Protein AF-A0A538EIZ0-F1 (afdb_monomer_lite)

Secondary structure (DSSP, 8-state):
-TT--EEEEEE--SSS-TT-EEEEEEEETTT---EEEEEEE--TTSEEEEEE--SS-EEEEEEE--SSS-EEPPPEEEP-BPEE--EES-SSPPTTPEEEEEEEEES--TT-EEEEEEEETTEEEEEEEEE--TTSEEEEEEE--S-EEEEEEE---SSSB-EEPPPEEE---

Foldseek 3Di:
DAQDKDKDKDFDDDPQLWQWKKWKWKQAPVRPDTDTDDIDTAHRRRMDMDIDGDRWWMKMKMWTCDPPHIDIDDIDIDAAAKEWEWDWPDQEAAAQDKIKIKIFIPPAPAQFKKFKWWDDPNDTDTQDIWTQHRRRMTIDIGTHHAWGWMKIWTCADSTHHIYIYDIGTHHYD

Sequence (173 aa):
MFGRAVLLFGQVFSGAPGGVNVTLQENPFPFTGFKVVATTRTDALGRYSFSRAPGVNTRYMVVAATRPHPTQSASHTVFVQIKLTLGVSSTRPGRGQRVAFSGTATPSQRGRLVVIERLVGRTWRIIGHARLTASSRYRTLVGIFNTGLYRAHIGHDASHAPGTSVARRLVVH

Radius of gyration: 22.63 Å; chains: 1; bounding box: 44×27×65 Å

pLDDT: mean 92.86, std 6.94, range [53.78, 98.56]

Structure (mmCIF, N/CA/C/O backbone):
data_AF-A0A538EIZ0-F1
#
_entry.id   AF-A0A538EIZ0-F1
#
loop_
_atom_site.group_PDB
_atom_site.id
_atom_site.type_symbol
_atom_site.label_atom_id
_atom_site.label_alt_id
_atom_site.label_comp_id
_atom_site.label_asym_id
_atom_site.label_entity_id
_atom_site.label_seq_id
_atom_site.pdbx_PDB_ins_code
_atom_site.Cartn_x
_atom_site.Cartn_y
_atom_site.Cartn_z
_atom_site.occupancy
_atom_site.B_iso_or_equiv
_atom_site.auth_seq_id
_atom_site.auth_comp_id
_atom_site.auth_asym_id
_atom_site.auth_atom_id
_atom_site.pdbx_PDB_model_num
ATOM 1 N N . MET A 1 1 ? 0.362 -5.395 -3.474 1.00 53.78 1 MET A N 1
ATOM 2 C CA . MET A 1 1 ? 0.767 -5.606 -2.062 1.00 53.78 1 MET A CA 1
ATOM 3 C C . MET A 1 1 ? 2.283 -5.524 -1.991 1.00 53.78 1 MET A C 1
ATOM 5 O O . MET A 1 1 ? 2.920 -6.085 -2.875 1.00 53.78 1 MET A O 1
ATOM 9 N N . PHE A 1 2 ? 2.834 -4.819 -1.002 1.00 58.25 2 PHE A N 1
ATOM 10 C CA . PHE A 1 2 ? 4.281 -4.704 -0.784 1.00 58.25 2 PHE A CA 1
ATOM 11 C C . PHE A 1 2 ? 5.027 -6.040 -0.920 1.00 58.25 2 PHE A C 1
ATOM 13 O O . PHE A 1 2 ? 4.578 -7.050 -0.376 1.00 58.25 2 PHE A O 1
ATOM 20 N N . GLY A 1 3 ? 6.141 -6.028 -1.658 1.00 58.97 3 GLY A N 1
ATOM 21 C CA . GLY A 1 3 ? 7.035 -7.177 -1.824 1.00 58.97 3 GLY A CA 1
ATOM 22 C C . GLY A 1 3 ? 6.528 -8.297 -2.739 1.00 58.97 3 GLY A C 1
ATOM 23 O O . GLY A 1 3 ? 7.189 -9.326 -2.838 1.00 58.97 3 GLY A O 1
ATOM 24 N N . ARG A 1 4 ? 5.380 -8.144 -3.419 1.00 73.56 4 ARG A N 1
ATOM 25 C CA . ARG A 1 4 ? 4.959 -9.115 -4.444 1.00 73.56 4 ARG A CA 1
ATOM 26 C C . ARG A 1 4 ? 5.686 -8.842 -5.754 1.00 73.56 4 ARG A C 1
ATOM 28 O O . ARG A 1 4 ? 5.719 -7.702 -6.212 1.00 73.56 4 ARG A O 1
ATOM 35 N N . ALA A 1 5 ? 6.207 -9.906 -6.356 1.00 82.62 5 ALA A N 1
ATOM 36 C CA . ALA A 1 5 ? 6.727 -9.845 -7.709 1.00 82.62 5 ALA A CA 1
ATOM 37 C C . ALA A 1 5 ? 5.600 -9.491 -8.692 1.00 82.62 5 ALA A C 1
AT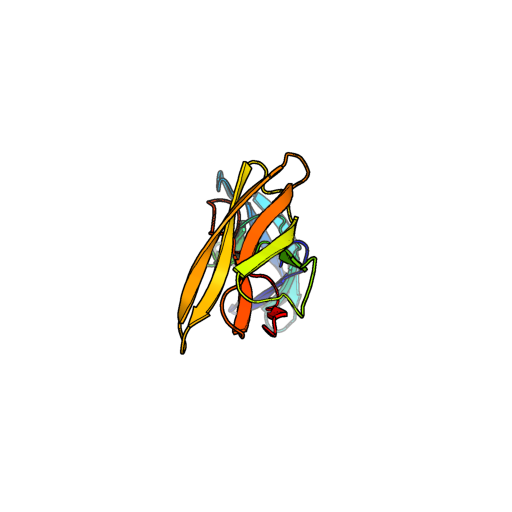OM 39 O O . ALA A 1 5 ? 4.487 -10.019 -8.601 1.00 82.62 5 ALA A O 1
ATOM 40 N N . VAL A 1 6 ? 5.902 -8.589 -9.616 1.00 87.56 6 VAL A N 1
ATOM 41 C CA . VAL A 1 6 ? 5.090 -8.246 -10.775 1.00 87.56 6 VAL A CA 1
ATOM 42 C C . VAL A 1 6 ? 5.798 -8.740 -12.026 1.00 87.56 6 VAL A C 1
ATOM 44 O O . VAL A 1 6 ? 7.024 -8.647 -12.139 1.00 87.56 6 VAL A O 1
ATOM 47 N N . LEU A 1 7 ? 5.010 -9.271 -12.957 1.00 90.88 7 LEU A N 1
ATOM 48 C CA . LEU A 1 7 ? 5.486 -9.671 -14.270 1.00 90.88 7 LEU A CA 1
ATOM 49 C C . LEU A 1 7 ? 5.282 -8.505 -15.238 1.00 90.88 7 LEU A C 1
ATOM 51 O O . LEU A 1 7 ? 4.160 -8.041 -15.433 1.00 90.88 7 LEU A O 1
ATOM 55 N N . LEU A 1 8 ? 6.373 -8.042 -15.834 1.00 90.94 8 LEU A N 1
ATOM 56 C CA . LEU A 1 8 ? 6.399 -7.003 -16.855 1.00 90.94 8 LEU A CA 1
ATOM 57 C C . LEU A 1 8 ? 6.741 -7.677 -18.174 1.00 90.94 8 LEU A C 1
ATOM 59 O O . LEU A 1 8 ? 7.865 -8.135 -18.357 1.00 90.94 8 LEU A O 1
ATOM 63 N N . PHE A 1 9 ? 5.774 -7.778 -19.073 1.00 90.56 9 PHE A N 1
ATOM 64 C CA . PHE A 1 9 ? 5.932 -8.494 -20.333 1.00 90.56 9 PHE A CA 1
ATOM 65 C C . PHE A 1 9 ? 5.430 -7.657 -21.501 1.00 90.56 9 PHE A C 1
ATOM 67 O O . PHE A 1 9 ? 4.690 -6.689 -21.324 1.00 90.56 9 PHE A O 1
ATOM 74 N N . GLY A 1 10 ? 5.855 -8.035 -22.697 1.00 90.31 10 GLY A N 1
ATOM 75 C CA . GLY A 1 10 ? 5.437 -7.393 -23.928 1.00 90.31 10 GLY A CA 1
ATOM 76 C C . GLY A 1 10 ? 5.969 -8.129 -25.144 1.00 90.31 10 GLY A C 1
ATOM 77 O O . GLY A 1 10 ? 6.553 -9.211 -25.037 1.00 90.31 10 GLY A O 1
ATOM 78 N N . GLN A 1 11 ? 5.747 -7.526 -26.304 1.00 90.50 11 GLN A N 1
ATOM 79 C CA . GLN A 1 11 ? 6.175 -8.061 -27.584 1.00 90.50 11 GLN A CA 1
ATOM 80 C C . GLN A 1 11 ? 6.767 -6.940 -28.434 1.00 90.50 11 GLN A C 1
ATOM 82 O O . GLN A 1 11 ? 6.213 -5.845 -28.511 1.00 90.50 11 GLN A O 1
ATOM 87 N N . VAL A 1 12 ? 7.907 -7.218 -29.057 1.00 88.00 12 VAL A N 1
ATOM 88 C CA . VAL A 1 12 ? 8.519 -6.359 -30.066 1.00 88.00 12 VAL A CA 1
ATOM 89 C C . VAL A 1 12 ? 7.926 -6.730 -31.419 1.00 88.00 12 VAL A C 1
ATOM 91 O O . VAL A 1 12 ? 8.057 -7.868 -31.866 1.00 88.00 12 VAL A O 1
ATOM 94 N N . PHE A 1 13 ? 7.298 -5.760 -32.076 1.00 85.00 13 PHE A N 1
ATOM 95 C CA . PHE A 1 13 ? 6.846 -5.898 -33.455 1.00 85.00 13 PHE A CA 1
ATOM 96 C C . PHE A 1 13 ? 7.918 -5.320 -34.382 1.00 85.00 13 PHE A C 1
ATOM 98 O O . PHE A 1 13 ? 8.190 -4.121 -34.360 1.00 85.00 13 PHE A O 1
ATOM 105 N N . SER A 1 14 ? 8.568 -6.177 -35.166 1.00 78.94 14 SER A N 1
ATOM 106 C CA . SER A 1 14 ? 9.548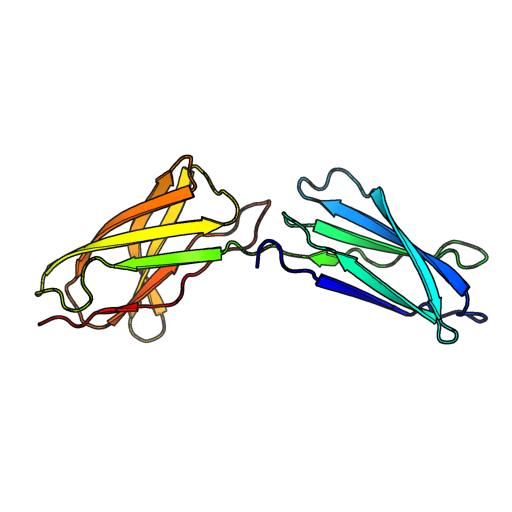 -5.788 -36.185 1.00 78.94 14 SER A CA 1
ATOM 107 C C . SER A 1 14 ? 9.638 -6.870 -37.268 1.00 78.94 14 SER A C 1
ATOM 109 O O . SER A 1 14 ? 9.128 -7.974 -37.081 1.00 78.94 14 SER A O 1
ATOM 111 N N . GLY A 1 15 ? 10.299 -6.576 -38.394 1.00 75.31 15 GLY A N 1
ATOM 112 C CA . GLY A 1 15 ? 10.514 -7.560 -39.468 1.00 75.31 15 GLY A CA 1
ATOM 113 C C . GLY A 1 15 ? 11.410 -8.746 -39.074 1.00 75.31 15 GLY A C 1
ATOM 114 O O . GLY A 1 15 ? 11.371 -9.782 -39.725 1.00 75.31 15 GLY A O 1
ATOM 115 N N . ALA A 1 16 ? 12.185 -8.615 -37.992 1.00 79.12 16 ALA A N 1
ATOM 116 C CA . ALA A 1 16 ? 12.977 -9.687 -37.391 1.00 79.12 16 ALA A CA 1
ATOM 117 C C . ALA A 1 16 ? 12.866 -9.576 -35.858 1.00 79.12 16 ALA A C 1
ATOM 119 O O . ALA A 1 16 ? 13.725 -8.966 -35.213 1.00 79.12 16 ALA A O 1
ATOM 120 N N . PRO A 1 17 ? 11.767 -10.077 -35.266 1.00 82.25 17 PRO A N 1
ATOM 121 C CA . PRO A 1 17 ? 11.438 -9.790 -33.876 1.00 82.25 17 PRO A CA 1
ATOM 122 C C . PRO A 1 17 ? 12.215 -10.662 -32.885 1.00 82.25 17 PRO A C 1
ATOM 124 O O . PRO A 1 17 ? 12.260 -10.317 -31.707 1.00 82.25 17 PRO A O 1
ATOM 127 N N . GLY A 1 18 ? 12.855 -11.748 -33.330 1.00 86.75 18 GLY A N 1
ATOM 128 C CA . GLY A 1 18 ? 13.614 -12.659 -32.470 1.00 86.75 18 GLY A CA 1
ATOM 129 C C . GLY A 1 18 ? 15.044 -12.225 -32.159 1.00 86.75 18 GLY A C 1
ATOM 130 O O . GLY A 1 18 ? 15.735 -11.655 -32.999 1.00 86.75 18 GLY A O 1
ATOM 131 N N . GLY A 1 19 ? 15.496 -12.507 -30.932 1.00 89.12 19 GLY A N 1
ATOM 132 C CA . GLY A 1 19 ? 16.860 -12.216 -30.479 1.00 89.12 19 GLY A CA 1
ATOM 133 C C . GLY A 1 19 ? 17.164 -10.730 -30.257 1.00 89.12 19 GLY A C 1
ATOM 134 O O . GLY A 1 19 ? 18.319 -10.372 -30.018 1.00 89.12 19 GLY A O 1
ATOM 135 N N . VAL A 1 20 ? 16.153 -9.860 -30.306 1.00 90.81 20 VAL A N 1
ATOM 136 C CA . VAL A 1 20 ? 16.288 -8.419 -30.070 1.00 90.81 20 VAL A CA 1
ATOM 137 C C . VAL A 1 20 ? 16.629 -8.191 -28.602 1.00 90.81 20 VAL A C 1
ATOM 139 O O . VAL A 1 20 ? 15.943 -8.694 -27.713 1.00 90.81 20 VAL A O 1
ATOM 142 N N . ASN A 1 21 ? 17.684 -7.417 -28.332 1.00 93.38 21 ASN A N 1
ATOM 143 C CA . ASN A 1 21 ? 18.022 -7.031 -26.963 1.00 93.38 21 ASN A CA 1
ATOM 144 C C . ASN A 1 21 ? 16.975 -6.046 -26.435 1.00 93.38 21 ASN A C 1
ATOM 146 O O . ASN A 1 21 ? 16.718 -5.008 -27.045 1.00 93.38 21 ASN A O 1
ATOM 150 N N . VAL A 1 22 ? 16.405 -6.361 -25.281 1.00 94.88 22 VAL A N 1
ATOM 151 C CA . VAL A 1 22 ? 15.379 -5.573 -24.607 1.00 94.88 22 VAL A CA 1
ATOM 152 C C . VAL A 1 22 ? 15.882 -5.226 -23.216 1.00 94.88 22 VAL A C 1
ATOM 154 O O . VAL A 1 22 ? 16.260 -6.106 -22.446 1.00 94.88 22 VAL A O 1
ATOM 157 N N . THR A 1 23 ? 15.877 -3.941 -22.882 1.00 96.25 23 THR A N 1
ATOM 158 C CA . THR A 1 23 ? 16.277 -3.435 -21.566 1.00 96.25 23 THR A CA 1
ATOM 159 C C . THR A 1 23 ? 15.058 -2.924 -20.814 1.00 96.25 23 THR A C 1
ATOM 161 O O . THR A 1 23 ? 14.245 -2.176 -21.357 1.00 96.25 23 THR A O 1
ATOM 164 N N . LEU A 1 24 ? 14.923 -3.335 -19.557 1.00 96.50 24 LEU A N 1
ATOM 165 C CA . LEU A 1 24 ? 13.951 -2.787 -18.626 1.00 96.50 24 LEU A CA 1
ATOM 166 C C . LEU A 1 24 ? 14.591 -1.626 -17.876 1.00 96.50 24 LEU A C 1
ATOM 168 O O . LEU A 1 24 ? 15.655 -1.784 -17.270 1.00 96.50 24 LEU A O 1
ATOM 172 N N . GLN A 1 25 ? 13.908 -0.490 -17.865 1.00 97.19 25 GLN A N 1
ATOM 173 C CA . GLN A 1 25 ? 14.288 0.667 -17.076 1.00 97.19 25 GLN A CA 1
ATOM 174 C C . GLN A 1 25 ? 13.276 0.922 -15.961 1.00 97.19 25 GLN A C 1
ATOM 176 O O . GLN A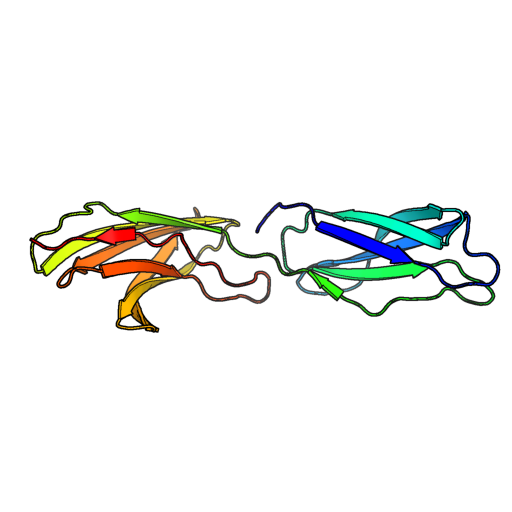 1 25 ? 12.066 0.836 -16.170 1.00 97.19 25 GLN A O 1
ATOM 181 N N . GLU A 1 26 ? 13.784 1.258 -14.780 1.00 96.81 26 GLU A N 1
ATOM 182 C CA . GLU A 1 26 ? 13.007 1.632 -13.602 1.00 96.81 26 GLU A CA 1
ATOM 183 C C . GLU A 1 26 ? 13.268 3.081 -13.219 1.00 96.81 26 GLU A C 1
ATOM 185 O O . GLU A 1 26 ? 14.399 3.560 -13.255 1.00 96.81 26 GLU A O 1
ATOM 190 N N . ASN A 1 27 ? 12.214 3.749 -12.775 1.00 96.50 27 ASN A N 1
ATOM 191 C CA . ASN A 1 27 ? 12.257 5.033 -12.104 1.00 96.50 27 ASN A CA 1
ATOM 192 C C . ASN A 1 27 ? 11.383 4.923 -10.838 1.00 96.50 27 ASN A C 1
ATOM 194 O O . ASN A 1 27 ? 10.168 5.144 -10.909 1.00 96.50 27 ASN A O 1
ATOM 198 N N . PRO A 1 28 ? 11.938 4.459 -9.704 1.00 94.50 28 PRO A N 1
ATOM 199 C CA . PRO A 1 28 ? 11.207 4.377 -8.441 1.00 94.50 28 PRO A CA 1
ATOM 200 C C . PRO A 1 28 ? 10.905 5.777 -7.897 1.00 94.50 28 PRO A C 1
ATOM 202 O O . PRO A 1 28 ? 11.644 6.724 -8.167 1.00 94.50 28 PRO A O 1
ATOM 205 N N . PHE A 1 29 ? 9.835 5.928 -7.108 1.00 91.06 29 PHE A N 1
ATOM 206 C CA . PHE A 1 29 ? 9.592 7.157 -6.343 1.00 91.06 29 PHE A CA 1
ATOM 207 C C . PHE A 1 29 ? 10.878 7.553 -5.580 1.00 91.06 29 PHE A C 1
ATOM 209 O O . PHE A 1 29 ? 11.462 6.679 -4.934 1.00 91.06 29 PHE A O 1
ATOM 216 N N . PRO A 1 30 ? 11.351 8.817 -5.636 1.00 92.75 30 PRO A N 1
ATOM 217 C CA . PRO A 1 30 ? 10.646 10.046 -6.034 1.00 92.75 30 PRO A CA 1
ATOM 218 C C . PRO A 1 30 ? 10.659 10.405 -7.532 1.00 92.75 30 PRO A C 1
ATOM 220 O O . PRO A 1 30 ? 10.423 11.552 -7.890 1.00 92.75 30 PRO A O 1
ATOM 223 N N . PHE A 1 31 ? 10.865 9.433 -8.418 1.00 92.94 31 PHE A N 1
ATOM 224 C CA . PHE A 1 31 ? 10.816 9.585 -9.874 1.00 92.94 31 PHE A CA 1
ATOM 225 C C . PHE A 1 31 ? 11.940 10.447 -10.477 1.00 92.94 31 PHE A C 1
ATOM 227 O O . PHE A 1 31 ? 11.717 11.160 -11.454 1.00 92.94 31 PHE A O 1
ATOM 234 N N . THR A 1 32 ? 13.157 10.359 -9.935 1.00 94.19 32 THR A N 1
ATOM 235 C CA . THR A 1 32 ? 14.301 11.213 -10.315 1.00 94.19 32 THR A CA 1
ATOM 236 C C . THR A 1 32 ? 14.985 10.846 -11.631 1.00 94.19 32 THR A C 1
ATOM 238 O O . THR A 1 32 ? 15.857 11.583 -12.081 1.00 94.19 32 THR A O 1
ATOM 241 N N . GLY A 1 33 ? 14.614 9.736 -12.269 1.00 94.06 33 GLY A N 1
ATOM 242 C CA . GLY A 1 33 ? 15.126 9.364 -13.584 1.00 94.06 33 GLY A CA 1
ATOM 243 C C . GLY A 1 33 ? 15.098 7.861 -13.824 1.00 94.06 33 GLY A C 1
ATOM 244 O O . GLY A 1 33 ? 15.157 7.061 -12.890 1.00 94.06 33 GLY A O 1
ATOM 245 N N . PHE A 1 34 ? 15.006 7.473 -15.093 1.00 95.62 34 PHE A N 1
ATOM 246 C CA . PHE A 1 34 ? 15.032 6.067 -15.474 1.00 95.62 34 PHE A CA 1
ATOM 247 C C . PHE A 1 34 ? 16.454 5.512 -15.487 1.00 95.62 34 PHE A C 1
ATOM 249 O O . PHE A 1 34 ? 17.384 6.145 -15.985 1.00 95.62 34 PHE A O 1
ATOM 256 N N . LYS A 1 35 ? 16.608 4.302 -14.950 1.00 96.06 35 LYS A N 1
ATOM 257 C CA . LYS A 1 35 ? 17.860 3.545 -14.939 1.00 96.06 35 LYS A CA 1
ATOM 258 C C . LYS A 1 35 ? 17.606 2.140 -15.450 1.00 96.06 35 LYS A C 1
ATOM 260 O O . LYS A 1 35 ? 16.595 1.539 -15.101 1.00 96.06 35 LYS A O 1
ATOM 265 N N . VAL A 1 36 ? 18.525 1.605 -16.247 1.00 95.69 36 VAL A N 1
ATOM 266 C CA . VAL A 1 36 ? 18.468 0.204 -16.684 1.00 95.69 36 VAL A CA 1
ATOM 267 C C . VAL A 1 36 ? 18.645 -0.707 -15.468 1.00 95.69 36 VAL A C 1
ATOM 269 O O . VAL A 1 36 ? 19.583 -0.529 -14.695 1.00 95.69 36 VAL A O 1
ATOM 272 N N . VAL A 1 37 ? 17.748 -1.679 -15.301 1.00 95.38 37 VAL A N 1
ATOM 273 C CA . VAL A 1 37 ? 17.772 -2.623 -14.166 1.00 95.38 37 VAL A CA 1
ATOM 274 C C . VAL A 1 37 ? 17.799 -4.088 -14.573 1.00 95.38 37 VAL A C 1
ATOM 276 O O . VAL A 1 37 ? 18.089 -4.943 -13.738 1.00 95.38 37 VAL A O 1
ATOM 279 N N . ALA A 1 38 ? 17.450 -4.395 -15.820 1.00 95.00 38 ALA A N 1
ATOM 280 C CA . ALA A 1 38 ? 17.486 -5.745 -16.357 1.00 95.00 38 ALA A CA 1
ATOM 281 C C . ALA A 1 38 ? 17.575 -5.706 -17.883 1.00 95.00 38 ALA A C 1
ATOM 283 O O . ALA A 1 38 ? 17.102 -4.763 -18.518 1.00 95.00 38 ALA A O 1
ATOM 284 N N . THR A 1 39 ? 18.125 -6.770 -18.459 1.00 95.75 39 THR A N 1
ATOM 285 C CA . THR A 1 39 ? 18.220 -6.968 -19.906 1.00 95.75 39 THR A CA 1
ATOM 286 C C . THR A 1 39 ? 17.813 -8.398 -20.229 1.00 95.75 39 THR A C 1
ATOM 288 O O . THR A 1 39 ? 18.141 -9.318 -19.483 1.00 95.75 39 THR A O 1
ATOM 291 N N . THR A 1 40 ? 17.091 -8.590 -21.326 1.00 95.38 40 THR A N 1
ATOM 292 C CA . THR A 1 40 ? 16.750 -9.906 -21.872 1.00 95.38 40 THR A CA 1
ATOM 293 C C . THR A 1 40 ? 16.774 -9.866 -23.398 1.00 95.38 40 THR A C 1
ATOM 295 O O . THR A 1 40 ? 16.961 -8.803 -23.995 1.00 95.38 40 THR A O 1
ATOM 298 N N . ARG A 1 41 ? 16.593 -11.019 -24.036 1.00 94.31 41 ARG A N 1
ATOM 299 C CA . ARG A 1 41 ? 16.371 -11.123 -25.479 1.00 94.31 41 ARG A CA 1
ATOM 300 C C . ARG A 1 41 ? 14.960 -11.605 -25.759 1.00 94.31 41 ARG A C 1
ATOM 302 O O . ARG A 1 41 ? 14.400 -12.369 -24.976 1.00 94.31 41 ARG A O 1
ATOM 309 N N . THR A 1 42 ? 14.399 -11.150 -26.869 1.00 93.62 42 THR A N 1
ATOM 310 C CA . THR A 1 42 ? 13.106 -11.638 -27.338 1.00 93.62 42 THR A CA 1
ATOM 311 C C . THR A 1 42 ? 13.188 -13.074 -27.851 1.00 93.62 42 THR A C 1
ATOM 313 O O . THR A 1 42 ? 14.203 -13.487 -28.422 1.00 93.62 42 THR A O 1
ATOM 316 N N . ASP A 1 43 ? 12.102 -13.826 -27.681 1.00 91.50 43 ASP A N 1
ATOM 317 C CA . ASP A 1 43 ? 11.918 -15.128 -28.329 1.00 91.50 43 ASP A CA 1
ATOM 318 C C . ASP A 1 43 ? 11.673 -14.990 -29.845 1.00 91.50 43 ASP A C 1
ATOM 320 O O . ASP A 1 43 ? 11.590 -13.881 -30.370 1.00 91.50 43 ASP A O 1
ATOM 324 N N . ALA A 1 44 ? 11.518 -16.108 -30.562 1.00 91.00 44 ALA A N 1
ATOM 325 C CA . ALA A 1 44 ? 11.274 -16.111 -32.011 1.00 91.00 44 ALA A CA 1
ATOM 326 C C . ALA A 1 44 ? 10.039 -15.294 -32.452 1.00 91.00 44 ALA A C 1
ATOM 328 O O . ALA A 1 44 ? 9.961 -14.877 -33.605 1.00 91.00 44 ALA A O 1
ATOM 329 N N . LEU A 1 45 ? 9.091 -15.044 -31.543 1.00 89.94 45 LEU A N 1
ATOM 330 C CA . LEU A 1 45 ? 7.874 -14.269 -31.780 1.00 89.94 45 LEU A CA 1
ATOM 331 C C . LEU A 1 45 ? 7.992 -12.813 -31.297 1.00 89.94 45 LEU A C 1
ATOM 333 O O . LEU A 1 45 ? 7.018 -12.065 -31.375 1.00 89.94 45 LEU A O 1
ATOM 337 N N . GLY A 1 46 ? 9.150 -12.386 -30.790 1.00 91.44 46 GLY A N 1
ATOM 338 C CA . GLY A 1 46 ? 9.350 -11.037 -30.266 1.00 91.44 46 GLY A CA 1
ATOM 339 C C . GLY A 1 46 ? 8.959 -10.846 -28.808 1.00 91.44 46 GLY A C 1
ATOM 340 O O . GLY A 1 46 ? 8.972 -9.713 -28.330 1.00 91.44 46 GLY A O 1
ATOM 341 N N . ARG A 1 47 ? 8.580 -11.898 -28.081 1.00 93.69 47 ARG A N 1
ATOM 342 C CA . ARG A 1 47 ? 8.069 -11.777 -26.711 1.00 93.69 47 ARG A CA 1
ATOM 343 C C . ARG A 1 47 ? 9.207 -11.679 -25.712 1.00 93.69 47 ARG A C 1
ATOM 345 O O . ARG A 1 47 ? 10.253 -12.305 -25.870 1.00 93.69 47 ARG A O 1
ATOM 352 N N . TYR A 1 48 ? 8.979 -10.911 -24.657 1.00 94.00 48 TYR A N 1
ATOM 353 C CA . TYR A 1 48 ? 9.903 -10.762 -23.541 1.00 94.00 48 TYR A CA 1
ATOM 354 C C . TYR A 1 48 ? 9.141 -10.651 -22.221 1.00 94.00 48 TYR A C 1
ATOM 356 O O . TYR A 1 48 ? 7.973 -10.254 -22.179 1.00 94.00 48 TYR A O 1
ATOM 364 N N . SER A 1 49 ? 9.828 -10.951 -21.121 1.00 94.44 49 SER A N 1
ATOM 365 C CA . SER A 1 49 ? 9.285 -10.782 -19.775 1.00 94.44 49 SER A CA 1
ATOM 366 C C . SER A 1 49 ? 10.373 -10.496 -18.748 1.00 94.44 49 SER A C 1
ATOM 368 O O . SER A 1 49 ? 11.483 -11.015 -18.853 1.00 94.44 49 SER A O 1
ATOM 370 N N . PHE A 1 50 ? 10.017 -9.740 -17.716 1.00 93.88 50 PHE A N 1
ATOM 371 C CA . PHE A 1 50 ? 10.833 -9.436 -16.550 1.00 93.88 50 PHE A CA 1
ATOM 372 C C . PHE A 1 50 ? 10.015 -9.633 -15.275 1.00 93.88 50 PHE A C 1
ATOM 374 O O . PHE A 1 50 ? 8.832 -9.301 -15.234 1.00 93.88 50 PHE A O 1
ATOM 381 N N . SER A 1 51 ? 10.657 -10.115 -14.214 1.00 94.00 51 SER A N 1
ATOM 382 C CA . SER A 1 51 ? 10.060 -10.208 -12.880 1.00 94.00 51 SER A CA 1
ATOM 383 C C . SER A 1 51 ? 10.711 -9.185 -11.958 1.00 94.00 51 SER A C 1
ATOM 385 O O . SER A 1 51 ? 11.938 -9.144 -11.863 1.00 94.00 51 SER A O 1
ATOM 387 N N . ARG A 1 52 ? 9.913 -8.338 -11.299 1.00 93.44 52 ARG A N 1
ATOM 388 C CA . ARG A 1 52 ? 10.400 -7.285 -10.387 1.00 93.44 52 ARG A CA 1
ATOM 389 C C . ARG A 1 52 ? 9.542 -7.199 -9.136 1.00 93.44 52 ARG A C 1
ATOM 391 O O . ARG A 1 52 ? 8.341 -7.406 -9.204 1.00 93.44 52 ARG A O 1
ATOM 398 N N . ALA A 1 53 ? 10.136 -6.859 -7.997 1.00 90.12 53 ALA A N 1
ATOM 399 C CA . ALA A 1 53 ? 9.425 -6.697 -6.727 1.00 90.12 53 ALA A CA 1
ATOM 400 C C . ALA A 1 53 ? 9.659 -5.281 -6.166 1.00 90.12 53 ALA A C 1
ATOM 402 O O . ALA A 1 53 ? 10.499 -5.105 -5.281 1.00 90.12 53 ALA A O 1
ATOM 403 N N . PRO A 1 54 ? 8.973 -4.250 -6.697 1.00 90.06 54 PRO A N 1
ATOM 404 C CA . PRO A 1 54 ? 9.184 -2.879 -6.252 1.00 90.06 54 PRO A CA 1
ATOM 405 C C . PRO A 1 54 ? 8.732 -2.683 -4.798 1.00 90.06 54 PRO A C 1
ATOM 407 O O . PRO A 1 54 ? 7.667 -3.147 -4.380 1.00 90.06 54 PRO A O 1
ATOM 410 N N . GLY A 1 55 ? 9.552 -1.964 -4.026 1.00 89.19 55 GLY A N 1
ATOM 411 C CA . GLY A 1 55 ? 9.238 -1.577 -2.648 1.00 89.19 55 GLY A CA 1
ATOM 412 C C . GLY A 1 55 ? 8.372 -0.318 -2.545 1.00 89.19 55 GLY A C 1
ATOM 413 O O . GLY A 1 55 ? 7.684 -0.149 -1.549 1.00 89.19 55 GLY A O 1
ATOM 414 N N . VAL A 1 56 ? 8.376 0.524 -3.581 1.00 91.31 56 VAL A N 1
ATOM 415 C CA . VAL A 1 56 ? 7.624 1.786 -3.690 1.00 91.31 56 VAL A CA 1
ATOM 416 C C . VAL A 1 56 ? 6.983 1.891 -5.072 1.00 91.31 56 VAL A C 1
ATOM 418 O O . VAL A 1 56 ? 7.356 1.155 -5.988 1.00 91.31 56 VAL A O 1
ATOM 421 N N . ASN A 1 57 ? 6.047 2.821 -5.254 1.00 92.31 57 ASN A N 1
ATOM 422 C CA . ASN A 1 57 ? 5.504 3.169 -6.565 1.00 92.31 57 ASN A CA 1
ATOM 423 C C . ASN A 1 57 ? 6.656 3.394 -7.556 1.00 92.31 57 ASN A C 1
ATOM 425 O O . ASN A 1 57 ? 7.523 4.236 -7.325 1.00 92.31 57 ASN A O 1
ATOM 429 N N . THR A 1 58 ? 6.686 2.619 -8.636 1.00 93.88 58 THR A N 1
ATOM 430 C CA . THR A 1 58 ? 7.817 2.594 -9.574 1.00 93.88 58 THR A CA 1
ATOM 431 C C . THR A 1 58 ? 7.304 2.688 -10.998 1.00 93.88 58 THR A C 1
ATOM 433 O O . THR A 1 58 ? 6.379 1.971 -11.382 1.00 93.88 58 THR A O 1
ATOM 436 N N . ARG A 1 59 ? 7.888 3.595 -11.784 1.00 95.56 59 ARG A N 1
ATOM 437 C CA . ARG A 1 59 ? 7.634 3.699 -13.221 1.00 95.56 59 ARG A CA 1
ATOM 438 C C . ARG A 1 59 ? 8.583 2.775 -13.961 1.00 95.56 59 ARG A C 1
ATOM 440 O O . ARG A 1 59 ? 9.776 2.752 -13.679 1.00 95.56 59 ARG A O 1
ATOM 447 N N . TYR A 1 60 ? 8.043 2.058 -14.926 1.00 96.19 60 TYR A N 1
ATOM 448 C CA . TYR A 1 60 ? 8.759 1.127 -15.774 1.00 96.19 60 TYR A CA 1
ATOM 449 C C . TYR A 1 60 ? 8.637 1.553 -17.222 1.00 96.19 60 TYR A C 1
ATOM 451 O O . TYR A 1 60 ? 7.559 1.955 -17.655 1.00 96.19 60 TYR A O 1
ATOM 459 N N . MET A 1 61 ? 9.720 1.424 -17.973 1.00 95.56 61 MET A N 1
ATOM 460 C CA . MET A 1 61 ? 9.676 1.483 -19.429 1.00 95.56 61 MET A CA 1
ATOM 461 C C . MET A 1 61 ? 10.659 0.490 -20.018 1.00 95.56 61 MET A C 1
ATOM 463 O O . MET A 1 61 ? 11.611 0.069 -19.360 1.00 95.56 61 MET A O 1
ATOM 467 N N . VAL A 1 62 ? 10.405 0.099 -21.255 1.00 94.88 62 VAL A N 1
ATOM 468 C CA . VAL A 1 62 ? 11.202 -0.891 -21.961 1.00 94.88 62 VAL A CA 1
ATOM 469 C C . VAL A 1 62 ? 11.820 -0.243 -23.187 1.00 94.88 62 VAL A C 1
ATOM 471 O O . VAL A 1 62 ? 11.146 0.485 -23.912 1.00 94.88 62 VAL A O 1
ATOM 474 N N . VAL A 1 63 ? 13.099 -0.522 -23.422 1.00 94.06 63 VAL A N 1
ATOM 475 C CA . VAL A 1 63 ? 13.819 -0.079 -24.618 1.00 94.06 63 VAL A CA 1
ATOM 476 C C . VAL A 1 63 ? 14.331 -1.302 -25.366 1.00 94.06 63 VAL A C 1
ATOM 478 O O . VAL A 1 63 ? 15.151 -2.057 -24.839 1.00 94.06 63 VAL A O 1
ATOM 481 N N . ALA A 1 64 ? 13.841 -1.498 -26.587 1.00 91.94 64 ALA A N 1
ATOM 482 C CA . ALA A 1 64 ? 14.256 -2.561 -27.492 1.00 91.94 64 ALA A CA 1
ATOM 483 C C . ALA A 1 64 ? 15.277 -2.027 -28.506 1.00 91.94 64 ALA A C 1
ATOM 485 O O . ALA A 1 64 ? 15.059 -0.988 -29.128 1.00 91.94 64 ALA A O 1
ATOM 486 N N . ALA A 1 65 ? 16.375 -2.754 -28.712 1.00 89.81 65 ALA A N 1
ATOM 487 C CA . ALA A 1 65 ? 17.433 -2.424 -29.668 1.00 89.81 65 ALA A CA 1
ATOM 488 C C . ALA A 1 65 ? 17.032 -2.778 -31.116 1.00 89.81 65 ALA A C 1
ATOM 490 O O . ALA A 1 65 ? 17.686 -3.575 -31.790 1.00 89.81 65 ALA A O 1
ATOM 491 N N . THR A 1 66 ? 15.917 -2.216 -31.578 1.00 84.56 66 THR A N 1
ATOM 492 C CA . THR A 1 66 ? 15.451 -2.300 -32.967 1.00 84.56 66 THR A CA 1
ATOM 493 C C . THR A 1 66 ? 16.322 -1.457 -33.902 1.00 84.56 66 THR A C 1
ATOM 495 O O . THR A 1 66 ? 17.070 -0.585 -33.460 1.00 84.56 66 THR A O 1
ATOM 498 N N . ARG A 1 67 ? 16.230 -1.713 -35.211 1.00 79.50 67 ARG A N 1
ATOM 499 C CA . ARG A 1 67 ? 16.899 -0.929 -36.263 1.00 79.50 67 ARG A CA 1
ATOM 500 C C . ARG A 1 67 ? 15.864 -0.134 -37.072 1.00 79.50 67 ARG A C 1
ATOM 502 O O . ARG A 1 67 ? 14.764 -0.652 -37.253 1.00 79.50 67 ARG A O 1
ATOM 509 N N . PRO A 1 68 ? 16.195 1.071 -37.579 1.00 79.00 68 PRO A N 1
ATOM 510 C CA . PRO A 1 68 ? 17.481 1.776 -37.456 1.00 79.00 68 PRO A CA 1
ATOM 511 C C . PRO A 1 68 ? 17.699 2.445 -36.089 1.00 79.00 68 PRO A C 1
ATOM 513 O O . PRO A 1 68 ? 18.842 2.695 -35.716 1.00 79.00 68 PRO A O 1
ATOM 516 N N . HIS A 1 69 ? 16.628 2.675 -35.323 1.00 82.62 69 HIS A N 1
ATOM 517 C CA . HIS A 1 69 ? 16.684 3.283 -33.994 1.00 82.62 69 HIS A CA 1
ATOM 518 C C . HIS A 1 69 ? 16.054 2.375 -32.927 1.00 82.62 69 HIS A C 1
ATOM 520 O O . HIS A 1 69 ? 15.119 1.624 -33.237 1.00 82.62 69 HIS A O 1
ATOM 526 N N . PRO A 1 70 ? 16.519 2.455 -31.665 1.00 85.38 70 PRO A N 1
ATOM 527 C CA . PRO A 1 70 ? 15.879 1.776 -30.547 1.00 85.38 70 PRO A CA 1
ATOM 528 C C . PRO A 1 70 ? 14.431 2.236 -30.359 1.00 85.38 70 PRO A C 1
ATOM 530 O O . PRO A 1 70 ? 14.141 3.431 -30.385 1.00 85.38 70 PRO A O 1
ATOM 533 N N . THR A 1 71 ? 13.533 1.288 -30.113 1.00 88.12 71 THR A N 1
ATOM 534 C CA . THR A 1 71 ? 12.121 1.559 -29.826 1.00 88.12 71 THR A CA 1
ATOM 535 C C . THR A 1 71 ? 11.912 1.612 -28.320 1.00 88.12 71 THR A C 1
ATOM 537 O O . THR A 1 71 ? 12.388 0.737 -27.595 1.00 88.12 71 THR A O 1
ATOM 540 N N . GLN A 1 72 ? 11.181 2.619 -27.846 1.00 90.81 72 GLN A N 1
ATOM 541 C CA . GLN A 1 72 ? 10.845 2.795 -26.434 1.00 90.81 72 GLN A CA 1
ATOM 542 C C . GLN A 1 72 ? 9.344 2.595 -26.219 1.00 90.81 72 GLN A C 1
ATOM 544 O O . GLN A 1 72 ? 8.531 3.052 -27.022 1.00 90.81 72 GLN A O 1
ATOM 549 N N . SER A 1 73 ? 8.966 1.922 -25.134 1.00 89.06 73 SER A N 1
ATOM 550 C CA . SER A 1 73 ? 7.567 1.830 -24.716 1.00 89.06 73 SER A CA 1
ATOM 551 C C . SER A 1 73 ? 7.120 3.106 -23.998 1.00 89.06 73 SER A C 1
ATOM 553 O O . SER A 1 73 ? 7.934 3.833 -23.428 1.00 89.06 73 SER A O 1
ATOM 555 N N . ALA A 1 74 ? 5.805 3.319 -23.905 1.00 89.06 74 ALA A N 1
ATOM 556 C CA . ALA A 1 74 ? 5.263 4.240 -22.911 1.00 89.06 74 ALA A CA 1
ATOM 557 C C . ALA A 1 74 ? 5.670 3.801 -21.491 1.00 89.06 74 ALA A C 1
ATOM 559 O O . ALA A 1 74 ? 5.883 2.612 -21.221 1.00 89.06 74 ALA A O 1
ATOM 560 N N . SER A 1 75 ? 5.777 4.761 -20.572 1.00 90.44 75 SER A N 1
ATOM 561 C CA . SER A 1 75 ? 6.052 4.456 -19.171 1.00 90.44 75 SER A CA 1
ATOM 562 C C . SER A 1 75 ? 4.790 3.975 -18.455 1.00 90.44 75 SER A C 1
ATOM 564 O O . SER A 1 75 ? 3.760 4.649 -18.502 1.00 90.44 75 SER A O 1
ATOM 566 N N . HIS A 1 76 ? 4.887 2.881 -17.705 1.00 91.75 76 HIS A N 1
ATOM 567 C CA . HIS A 1 76 ? 3.801 2.342 -16.888 1.00 91.75 76 HIS A CA 1
ATOM 568 C C . HIS A 1 76 ? 4.144 2.415 -15.401 1.00 91.75 76 HIS A C 1
ATOM 570 O O . HIS A 1 76 ? 5.244 2.055 -14.989 1.00 91.75 76 HIS A O 1
ATOM 576 N N . THR A 1 77 ? 3.199 2.868 -14.574 1.00 91.75 77 THR A N 1
ATOM 577 C CA . THR A 1 77 ? 3.398 2.937 -13.117 1.00 91.75 77 THR A CA 1
ATOM 578 C C . THR A 1 77 ? 2.873 1.675 -12.449 1.00 91.75 77 THR A C 1
ATOM 580 O O . THR A 1 77 ? 1.688 1.361 -12.540 1.00 91.75 77 THR A O 1
ATOM 583 N N . VAL A 1 78 ? 3.745 0.984 -11.721 1.00 91.06 78 VAL A N 1
ATOM 584 C CA . VAL A 1 78 ? 3.366 -0.092 -10.806 1.00 91.06 78 VAL A CA 1
ATOM 585 C C . VAL A 1 78 ? 3.181 0.506 -9.417 1.00 91.06 78 VAL A C 1
ATOM 587 O O . VAL A 1 78 ? 4.125 1.022 -8.816 1.00 91.06 78 VAL A O 1
ATOM 590 N N . PHE A 1 79 ? 1.954 0.430 -8.905 1.00 89.50 79 PHE A N 1
ATOM 591 C CA . PHE A 1 79 ? 1.612 0.921 -7.574 1.00 89.50 79 PHE A CA 1
ATOM 592 C C . PHE A 1 79 ? 1.861 -0.131 -6.494 1.00 89.50 79 PHE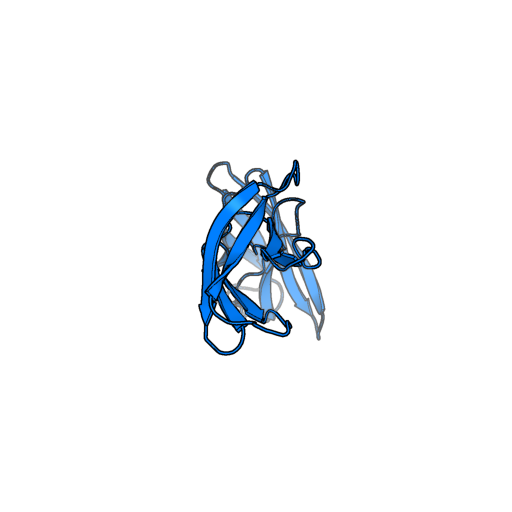 A C 1
ATOM 594 O O . PHE A 1 79 ? 1.413 -1.278 -6.593 1.00 89.50 79 PHE A O 1
ATOM 601 N N . VAL A 1 80 ? 2.504 0.283 -5.404 1.00 90.12 80 VAL A N 1
ATOM 602 C CA . VAL A 1 80 ? 2.765 -0.583 -4.253 1.00 90.12 80 VAL A CA 1
ATOM 603 C C . VAL A 1 80 ? 1.778 -0.262 -3.141 1.00 90.12 80 VAL A C 1
ATOM 605 O O . VAL A 1 80 ? 1.837 0.785 -2.508 1.00 90.12 80 VAL A O 1
ATOM 608 N N . GLN A 1 81 ? 0.842 -1.181 -2.908 1.00 90.31 81 GLN A N 1
ATOM 609 C CA . GLN A 1 81 ? -0.158 -1.055 -1.844 1.00 90.31 81 GLN A CA 1
ATOM 610 C C . GLN A 1 81 ? 0.409 -1.364 -0.459 1.00 90.31 81 GLN A C 1
ATOM 612 O O . GLN A 1 81 ? 1.088 -2.385 -0.273 1.00 90.31 81 GLN A O 1
ATOM 617 N N . ILE A 1 82 ? -0.005 -0.559 0.519 1.00 92.12 82 ILE A N 1
ATOM 618 C CA . ILE A 1 82 ? 0.246 -0.788 1.943 1.00 92.12 82 ILE A CA 1
ATOM 619 C C . ILE A 1 82 ? -0.621 -1.949 2.438 1.00 92.12 82 ILE A C 1
ATOM 621 O O . ILE A 1 82 ? -1.848 -1.935 2.330 1.00 92.12 82 ILE A O 1
ATOM 625 N N . LYS A 1 83 ? 0.015 -2.958 3.029 1.00 92.69 83 LYS A N 1
ATOM 626 C CA . LYS A 1 83 ? -0.659 -4.013 3.786 1.00 92.69 83 LYS A CA 1
ATOM 627 C C . LYS A 1 83 ? -1.007 -3.476 5.169 1.00 92.69 83 LYS A C 1
ATOM 629 O O . LYS A 1 83 ? -0.110 -3.086 5.909 1.00 92.69 83 LYS A O 1
ATOM 634 N N . LEU A 1 84 ? -2.287 -3.510 5.525 1.00 95.19 84 LEU A N 1
ATOM 635 C CA . LEU A 1 84 ? -2.776 -3.101 6.838 1.00 95.19 84 LEU A CA 1
ATOM 636 C C . LEU A 1 84 ? -3.437 -4.293 7.541 1.00 95.19 84 LEU A C 1
ATOM 638 O O . LEU A 1 84 ? -4.271 -4.983 6.952 1.00 95.19 84 LEU A O 1
ATOM 642 N N . THR A 1 85 ? -3.062 -4.553 8.790 1.00 97.12 85 THR A N 1
ATOM 643 C CA . THR A 1 85 ? -3.685 -5.595 9.626 1.00 97.12 85 THR A CA 1
ATOM 644 C C . THR A 1 85 ? -4.680 -4.980 10.604 1.00 97.12 85 THR A C 1
ATOM 646 O O . THR A 1 85 ? -4.559 -3.805 10.922 1.00 97.12 85 THR A O 1
ATOM 649 N N . LEU A 1 86 ? -5.659 -5.765 11.072 1.00 98.12 86 LEU A N 1
ATOM 650 C CA . LEU A 1 86 ? -6.617 -5.336 12.093 1.00 98.12 86 LEU A CA 1
ATOM 651 C C . LEU A 1 86 ? -6.897 -6.452 13.112 1.00 98.12 86 LEU A C 1
ATOM 653 O O . LEU A 1 86 ? -7.428 -7.515 12.767 1.00 98.12 86 LEU A O 1
ATOM 657 N N . GLY A 1 87 ? -6.588 -6.155 14.372 1.00 98.06 87 GLY A N 1
ATOM 658 C CA . GLY A 1 87 ? -7.010 -6.865 15.574 1.00 98.06 87 GLY A CA 1
ATOM 659 C C . GLY A 1 87 ? -7.970 -6.018 16.413 1.00 98.06 87 GLY A C 1
ATOM 660 O O . GLY A 1 87 ? -7.921 -4.786 16.388 1.00 98.06 87 GLY A O 1
ATOM 661 N N . VAL A 1 88 ? -8.854 -6.694 17.147 1.00 98.19 88 VAL A N 1
ATOM 662 C CA . VAL A 1 88 ? -9.808 -6.077 18.076 1.00 98.19 88 VAL A CA 1
ATOM 663 C C . VAL A 1 88 ? -9.734 -6.778 19.429 1.00 98.19 88 VAL A C 1
ATOM 665 O O . VAL A 1 88 ? -9.577 -7.995 19.469 1.00 98.19 88 VAL A O 1
ATOM 668 N N . SER A 1 89 ? -9.844 -6.035 20.533 1.00 98.12 89 SER A N 1
ATOM 669 C CA . SER A 1 89 ? -9.779 -6.626 21.882 1.00 98.12 89 SER A CA 1
ATOM 670 C C . SER A 1 89 ? -11.024 -7.428 22.270 1.00 98.12 89 SER A C 1
ATOM 672 O O . SER A 1 89 ? -10.954 -8.247 23.175 1.00 98.12 89 SER A O 1
ATOM 674 N N . SER A 1 90 ? -12.163 -7.189 21.616 1.00 97.31 90 SER A N 1
ATOM 675 C CA . SER A 1 90 ? -13.387 -7.975 21.781 1.00 97.31 90 SER A CA 1
ATOM 676 C C . SER A 1 90 ? -14.213 -7.936 20.499 1.00 97.31 90 SER A C 1
ATOM 678 O O . SER A 1 90 ? -14.307 -6.900 19.839 1.00 97.31 90 SER A O 1
ATOM 680 N N . THR A 1 91 ? -14.821 -9.069 20.150 1.00 97.56 91 THR A N 1
ATOM 681 C CA . THR A 1 91 ? -15.805 -9.190 19.062 1.00 97.56 91 THR A CA 1
ATOM 682 C C . THR A 1 91 ? -17.243 -9.148 19.569 1.00 97.56 91 THR A C 1
ATOM 684 O O . THR A 1 91 ? -18.159 -9.017 18.758 1.00 97.56 91 THR A O 1
ATOM 687 N N . ARG A 1 92 ? -17.451 -9.232 20.889 1.00 97.94 92 ARG A N 1
ATOM 688 C CA . ARG A 1 92 ? -18.764 -9.162 21.539 1.00 97.94 92 ARG A CA 1
ATOM 689 C C . ARG A 1 92 ? -18.791 -8.091 22.635 1.00 97.94 92 ARG A C 1
ATOM 691 O O . ARG A 1 92 ? -18.849 -8.439 23.809 1.00 97.94 92 ARG A O 1
ATOM 698 N N . PRO A 1 93 ? -18.643 -6.801 22.297 1.00 97.69 93 PRO A N 1
ATOM 699 C CA . PRO A 1 93 ? -18.693 -5.738 23.293 1.00 97.69 93 PRO A CA 1
ATOM 700 C C . PRO A 1 93 ? -20.119 -5.495 23.799 1.00 97.69 93 PRO A C 1
ATOM 702 O O . PRO A 1 93 ? -21.073 -5.652 23.040 1.00 97.69 93 PRO A O 1
ATOM 705 N N . GLY A 1 94 ? -20.261 -5.068 25.051 1.00 98.12 94 GLY A N 1
ATOM 706 C CA . GLY A 1 94 ? -21.511 -4.478 25.529 1.00 98.12 94 GLY A CA 1
ATOM 707 C C . GLY A 1 94 ? -21.749 -3.122 24.862 1.00 98.12 94 GLY A C 1
ATOM 708 O O . GLY A 1 94 ? -20.808 -2.476 24.377 1.00 98.12 94 GLY A O 1
ATOM 709 N N . ARG A 1 95 ? -23.000 -2.663 24.813 1.00 97.31 95 ARG A N 1
ATOM 710 C CA . ARG A 1 95 ? -23.329 -1.381 24.170 1.00 97.31 95 ARG A CA 1
ATOM 711 C C . ARG A 1 95 ? -22.558 -0.209 24.794 1.00 97.31 95 ARG A C 1
ATOM 713 O O . ARG A 1 95 ? -22.647 0.055 25.985 1.00 97.31 95 ARG A O 1
ATOM 720 N N . GLY A 1 96 ? -21.807 0.516 23.963 1.00 96.62 96 GLY A N 1
ATOM 721 C CA . GLY A 1 96 ? -20.974 1.655 24.370 1.00 96.62 96 GLY A CA 1
ATOM 722 C C . GLY A 1 96 ? -19.586 1.270 24.894 1.00 96.62 96 GLY A C 1
ATOM 723 O O . GLY A 1 96 ? -18.748 2.152 25.098 1.00 96.62 96 GLY A O 1
ATOM 724 N N . GLN A 1 97 ? -19.292 -0.025 25.050 1.00 97.75 97 GLN A N 1
ATOM 725 C CA . GLN A 1 97 ? -17.986 -0.484 25.510 1.00 97.75 97 GLN A CA 1
ATOM 726 C C . GLN A 1 97 ? -16.884 -0.043 24.539 1.00 97.75 97 GLN A C 1
ATOM 728 O O . GLN A 1 97 ? -17.005 -0.140 23.313 1.00 97.75 97 GLN A O 1
ATOM 733 N N . ARG A 1 98 ? -15.772 0.433 25.106 1.00 98.00 98 ARG A N 1
ATOM 734 C CA . ARG A 1 98 ? -14.572 0.786 24.347 1.00 98.00 98 ARG A CA 1
ATOM 735 C C . ARG A 1 98 ? -13.808 -0.471 23.950 1.00 98.00 98 ARG A C 1
ATOM 737 O O . ARG A 1 98 ? -13.302 -1.193 24.804 1.00 98.00 98 ARG A O 1
ATOM 744 N N . VAL A 1 99 ? -13.675 -0.694 22.647 1.00 98.38 99 VAL A N 1
ATOM 745 C CA . VAL A 1 99 ? -12.872 -1.777 22.071 1.00 98.38 99 VAL A CA 1
ATOM 746 C C . VAL A 1 99 ? -11.559 -1.204 21.555 1.00 98.38 99 VAL A C 1
ATOM 748 O O . VAL A 1 99 ? -11.542 -0.165 20.892 1.00 98.38 99 VAL A O 1
ATOM 751 N N . ALA A 1 100 ? -10.446 -1.876 21.851 1.00 98.44 100 ALA A N 1
ATOM 752 C CA . ALA A 1 100 ? -9.158 -1.531 21.268 1.00 98.44 100 ALA A CA 1
ATOM 753 C C . ALA A 1 100 ? -9.063 -2.095 19.855 1.00 98.44 100 ALA A C 1
ATOM 755 O O . ALA A 1 100 ? -9.152 -3.305 19.666 1.00 98.44 100 ALA A O 1
ATOM 756 N N . PHE A 1 101 ? -8.844 -1.212 18.888 1.00 98.56 101 PHE A N 1
ATOM 757 C CA . PHE A 1 101 ? -8.477 -1.532 17.516 1.00 98.56 101 PHE A CA 1
ATOM 758 C C . PHE A 1 101 ? -6.972 -1.364 17.394 1.00 98.56 101 PHE A C 1
ATOM 760 O O . PHE A 1 101 ? -6.438 -0.310 17.744 1.00 98.56 101 PHE A O 1
ATOM 767 N N . SER A 1 102 ? -6.282 -2.383 16.904 1.00 98.31 102 SER A N 1
ATOM 768 C CA . SER A 1 102 ? -4.833 -2.356 16.737 1.00 98.31 102 SER A CA 1
ATOM 769 C C . SER A 1 102 ? -4.405 -3.052 15.458 1.00 98.31 102 SER A C 1
ATOM 771 O O . SER A 1 102 ? -5.156 -3.828 14.869 1.00 98.31 102 SER A O 1
ATOM 773 N N . GLY A 1 103 ? -3.190 -2.765 15.014 1.00 97.69 103 GLY A N 1
ATOM 774 C CA . GLY A 1 103 ? -2.635 -3.396 13.830 1.00 97.69 103 GLY A CA 1
ATOM 775 C C . GLY A 1 103 ? -1.299 -2.800 13.426 1.00 97.69 103 GLY A C 1
ATOM 776 O O . GLY A 1 103 ? -0.681 -2.023 14.159 1.00 97.69 103 GLY A O 1
ATOM 777 N N . THR A 1 104 ? -0.857 -3.190 12.241 1.00 97.12 104 THR A N 1
ATOM 778 C CA . THR A 1 104 ? 0.425 -2.816 11.647 1.00 97.12 104 THR A CA 1
ATOM 779 C C . THR A 1 104 ? 0.252 -2.434 10.186 1.00 97.12 104 THR A C 1
ATOM 781 O O . THR A 1 104 ? -0.629 -2.964 9.504 1.00 97.12 104 THR A O 1
ATOM 784 N N . ALA A 1 105 ? 1.108 -1.532 9.710 1.00 95.25 105 ALA A N 1
ATOM 785 C CA . ALA A 1 105 ? 1.241 -1.181 8.301 1.00 95.25 105 ALA A CA 1
ATOM 786 C C . ALA A 1 105 ? 2.564 -1.725 7.738 1.00 95.25 105 ALA A C 1
ATOM 788 O O . ALA A 1 105 ? 3.602 -1.664 8.400 1.00 95.25 105 ALA A O 1
ATOM 789 N N . THR A 1 106 ? 2.529 -2.274 6.525 1.00 91.06 106 THR A N 1
ATOM 790 C CA . THR A 1 106 ? 3.717 -2.748 5.801 1.00 91.06 106 THR A CA 1
ATOM 791 C C . THR A 1 106 ? 3.671 -2.259 4.349 1.00 91.06 106 THR A C 1
ATOM 793 O O . THR A 1 106 ? 2.685 -2.543 3.664 1.00 91.06 106 THR A O 1
ATOM 796 N N . PRO A 1 107 ? 4.699 -1.546 3.853 1.00 89.50 107 PRO A N 1
ATOM 797 C CA . PRO A 1 107 ? 5.971 -1.229 4.518 1.00 89.50 107 PRO A CA 1
ATOM 798 C C . PRO A 1 107 ? 5.811 -0.194 5.635 1.00 89.50 107 PRO A C 1
ATOM 800 O O . PRO A 1 107 ? 4.689 0.183 5.959 1.00 89.50 107 PRO A O 1
ATOM 803 N N . SER A 1 108 ? 6.914 0.218 6.267 1.00 89.19 108 SER A N 1
ATOM 804 C CA . SER A 1 108 ? 6.855 1.182 7.366 1.00 89.19 108 SER A CA 1
ATOM 805 C C . SER A 1 108 ? 6.301 2.529 6.883 1.00 89.19 108 SER A C 1
ATOM 807 O O . SER A 1 108 ? 6.806 3.113 5.933 1.00 89.19 108 SER A O 1
ATOM 809 N N . GLN A 1 109 ? 5.258 3.005 7.556 1.00 89.50 109 GLN A N 1
ATOM 810 C CA . GLN A 1 109 ? 4.485 4.213 7.278 1.00 89.50 109 GLN A CA 1
ATOM 811 C C . GLN A 1 109 ? 4.455 5.116 8.528 1.00 89.50 109 GLN A C 1
ATOM 813 O O . GLN A 1 109 ? 3.393 5.558 8.973 1.00 89.50 109 GLN A O 1
ATOM 818 N N . ARG A 1 110 ? 5.618 5.331 9.162 1.00 92.00 110 ARG A N 1
ATOM 819 C CA . ARG A 1 110 ? 5.754 6.054 10.443 1.00 92.00 110 ARG A CA 1
ATOM 820 C C . ARG A 1 110 ? 4.978 7.375 10.439 1.00 92.00 110 ARG A C 1
ATOM 822 O O . ARG A 1 110 ? 5.100 8.177 9.521 1.00 92.00 110 ARG A O 1
ATOM 829 N N . GLY A 1 111 ? 4.218 7.619 11.506 1.00 93.19 111 GLY A N 1
ATOM 830 C CA . GLY A 1 111 ? 3.503 8.877 11.740 1.00 93.19 111 GLY A CA 1
ATOM 831 C C . GLY A 1 111 ? 2.224 9.056 10.921 1.00 93.19 111 GLY A C 1
ATOM 832 O O . GLY A 1 111 ? 1.452 9.970 11.212 1.00 93.19 111 GLY A O 1
ATOM 833 N N . ARG A 1 112 ? 1.955 8.187 9.939 1.00 94.75 112 ARG A N 1
ATOM 834 C CA . ARG A 1 112 ? 0.771 8.310 9.085 1.00 94.75 112 ARG A CA 1
ATOM 835 C C . ARG A 1 112 ? -0.514 7.962 9.832 1.00 94.75 112 ARG A C 1
ATOM 837 O O . ARG A 1 112 ? -0.519 7.188 10.793 1.00 94.75 112 ARG A O 1
ATOM 844 N N . LEU A 1 113 ? -1.605 8.573 9.37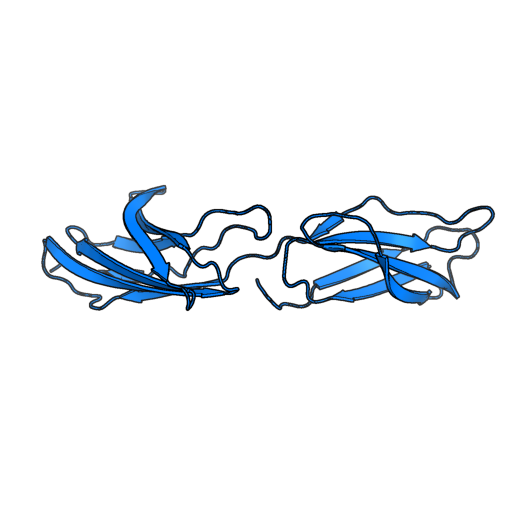8 1.00 96.69 113 LEU A N 1
ATOM 845 C CA . LEU A 1 113 ? -2.935 8.406 9.947 1.00 96.69 113 LEU A CA 1
ATOM 846 C C . LEU A 1 113 ? -3.584 7.117 9.434 1.00 96.69 113 LEU A C 1
ATOM 848 O O . LEU A 1 113 ? -3.700 6.903 8.228 1.00 96.69 113 LEU A O 1
ATOM 852 N N . VAL A 1 114 ? -4.050 6.297 10.368 1.00 97.88 114 VAL A N 1
ATOM 853 C CA . VAL A 1 114 ? -4.956 5.174 10.136 1.00 97.88 114 VAL A CA 1
ATOM 854 C C . VAL A 1 114 ? -6.320 5.565 10.685 1.00 97.88 114 VAL A C 1
ATOM 856 O O . VAL A 1 114 ? -6.438 6.017 11.827 1.00 97.88 114 VAL A O 1
ATOM 859 N N . VAL A 1 115 ? -7.357 5.377 9.883 1.00 98.44 115 VAL A N 1
ATOM 860 C CA . VAL A 1 115 ? -8.743 5.587 10.295 1.00 98.44 115 VAL A CA 1
ATOM 861 C C . VAL A 1 115 ? -9.410 4.239 10.552 1.00 98.44 115 VAL A C 1
ATOM 863 O O . VAL A 1 115 ? -9.130 3.251 9.870 1.00 98.44 115 VAL A O 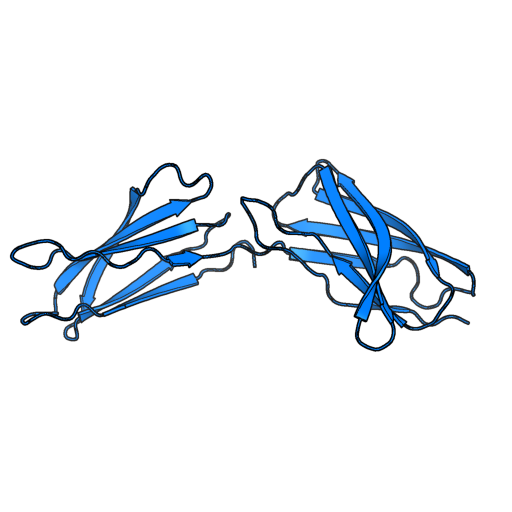1
ATOM 866 N N . ILE A 1 116 ? -10.272 4.185 11.562 1.00 98.38 116 ILE A N 1
ATOM 867 C CA . ILE A 1 116 ? -11.154 3.049 11.824 1.00 98.38 116 ILE A CA 1
ATOM 868 C C . ILE A 1 116 ? -12.509 3.390 11.234 1.00 98.38 116 ILE A C 1
ATOM 870 O O . ILE A 1 116 ? -13.078 4.435 11.546 1.00 98.38 116 ILE A O 1
ATOM 874 N N . GLU A 1 117 ? -13.026 2.503 10.397 1.00 98.50 117 GLU A N 1
ATOM 875 C CA . GLU A 1 117 ? -14.284 2.692 9.693 1.00 98.50 117 GLU A CA 1
ATOM 876 C C . GLU A 1 117 ? -15.291 1.616 10.082 1.00 98.50 117 GLU A C 1
ATOM 878 O O . GLU A 1 117 ? -14.932 0.452 10.269 1.00 98.50 117 GLU A O 1
ATOM 883 N N . ARG A 1 118 ? -16.567 1.994 10.137 1.00 98.31 118 ARG A N 1
ATOM 884 C CA . ARG A 1 118 ? -17.712 1.089 10.242 1.00 98.31 118 ARG A CA 1
ATOM 885 C C . ARG A 1 118 ? -18.517 1.126 8.953 1.00 98.31 118 ARG A C 1
ATOM 887 O O . ARG A 1 118 ? -18.757 2.200 8.406 1.00 98.31 118 ARG A O 1
ATOM 894 N N . LEU A 1 119 ? -18.993 -0.030 8.507 1.00 98.38 119 LEU A N 1
ATOM 895 C CA . LEU A 1 119 ? -19.944 -0.105 7.405 1.00 98.38 119 LEU A CA 1
ATOM 896 C C . LEU A 1 119 ? -21.340 0.334 7.878 1.00 98.38 119 LEU A C 1
ATOM 898 O O . LEU A 1 119 ? -21.903 -0.247 8.808 1.00 98.38 119 LEU A O 1
ATOM 902 N N . VAL A 1 120 ? -21.894 1.356 7.228 1.00 97.00 120 VAL A N 1
ATOM 903 C CA . VAL A 1 120 ? -23.246 1.883 7.445 1.00 97.00 120 VAL A CA 1
ATOM 904 C C . VAL A 1 120 ? -23.987 1.838 6.114 1.00 97.00 120 VAL A C 1
ATOM 906 O O . VAL A 1 120 ? -23.640 2.555 5.174 1.00 97.00 120 VAL A O 1
ATOM 909 N N . GLY A 1 121 ? -24.975 0.946 6.008 1.00 95.06 121 GLY A N 1
ATOM 910 C CA . GLY A 1 121 ? -25.570 0.597 4.719 1.00 95.06 121 GLY A CA 1
ATOM 911 C C . GLY A 1 121 ? -24.501 0.032 3.781 1.00 95.06 121 GLY A C 1
ATOM 912 O O . GLY A 1 121 ? -23.953 -1.038 4.034 1.00 95.06 121 GLY A O 1
ATOM 913 N N . ARG A 1 122 ? -24.172 0.779 2.723 1.00 94.81 122 ARG A N 1
ATOM 914 C CA . ARG A 1 122 ? -23.126 0.433 1.743 1.00 94.81 122 ARG A CA 1
ATOM 915 C C . ARG A 1 122 ? -21.869 1.302 1.854 1.00 94.81 122 ARG A C 1
ATOM 917 O O . ARG A 1 122 ? -20.946 1.146 1.060 1.00 94.81 122 ARG A O 1
ATOM 924 N N . THR A 1 123 ? -21.815 2.216 2.823 1.00 97.12 123 THR A N 1
ATOM 925 C CA . THR A 1 123 ? -20.752 3.221 2.929 1.00 97.12 123 THR A CA 1
ATOM 926 C C . THR A 1 123 ? -19.921 3.014 4.186 1.00 97.12 123 THR A C 1
ATOM 928 O O . THR A 1 123 ? -20.454 2.804 5.274 1.00 97.12 123 THR A O 1
ATOM 931 N N . TRP A 1 124 ? -18.603 3.117 4.049 1.00 98.06 124 TRP A N 1
ATOM 932 C CA . TRP A 1 124 ? -17.686 3.117 5.182 1.00 98.06 124 TRP A CA 1
ATOM 933 C C . TRP A 1 124 ? -17.639 4.509 5.812 1.00 98.06 124 TRP A C 1
ATOM 935 O O . TRP A 1 124 ? -17.426 5.505 5.126 1.00 98.06 124 TRP A O 1
ATOM 945 N N . ARG A 1 125 ? -17.893 4.584 7.119 1.00 98.00 125 ARG A N 1
ATOM 946 C CA . ARG A 1 125 ? -17.894 5.826 7.900 1.00 98.00 125 ARG A CA 1
ATOM 947 C C . ARG A 1 125 ? -16.799 5.768 8.946 1.00 98.00 125 ARG A C 1
ATOM 949 O O . ARG A 1 125 ? -16.697 4.776 9.665 1.00 98.00 125 ARG A O 1
ATOM 956 N N . ILE A 1 126 ? -16.005 6.827 9.037 1.00 98.12 126 ILE A N 1
ATOM 957 C CA . ILE A 1 126 ? -14.925 6.936 10.017 1.00 98.12 126 ILE A CA 1
ATOM 958 C C . ILE A 1 126 ? -15.527 7.086 11.417 1.00 98.12 126 ILE A C 1
ATOM 960 O O . ILE A 1 126 ? -16.433 7.886 11.630 1.00 98.12 126 ILE A O 1
ATOM 964 N N . ILE A 1 127 ? -15.019 6.304 12.366 1.00 97.69 127 ILE A N 1
ATOM 965 C CA . ILE A 1 127 ? -15.449 6.295 13.772 1.00 97.69 127 ILE A CA 1
ATOM 966 C C . ILE A 1 127 ? -14.282 6.465 14.751 1.00 97.69 127 ILE A C 1
ATOM 968 O O . ILE A 1 127 ? -14.489 6.530 15.960 1.00 97.69 127 ILE A O 1
ATOM 972 N N . GLY A 1 128 ? -13.046 6.475 14.253 1.00 97.06 128 GLY A N 1
ATOM 973 C CA . GLY A 1 128 ? -11.861 6.569 15.089 1.00 97.06 128 GLY A CA 1
ATOM 974 C C . GLY A 1 128 ? -10.599 6.807 14.279 1.00 97.06 128 GLY A C 1
ATOM 975 O O . GLY A 1 128 ? -10.542 6.540 13.079 1.00 97.06 128 GLY A O 1
ATOM 976 N N . HIS A 1 129 ? -9.572 7.288 14.967 1.00 97.75 129 HIS A N 1
ATOM 977 C CA . HIS A 1 129 ? -8.284 7.641 14.388 1.00 97.75 129 HIS A CA 1
ATOM 978 C C . HIS A 1 129 ? -7.152 7.035 15.214 1.00 97.75 129 HIS A C 1
ATOM 980 O O . HIS A 1 129 ? -7.261 6.897 16.435 1.00 97.75 129 HIS A O 1
ATOM 986 N N . ALA A 1 130 ? -6.052 6.703 14.548 1.00 97.06 130 ALA A N 1
ATOM 987 C CA . ALA A 1 130 ? -4.804 6.293 15.167 1.00 97.06 130 ALA A CA 1
ATOM 988 C C . ALA A 1 130 ? -3.626 6.782 14.319 1.00 97.06 130 ALA A C 1
ATOM 990 O O . ALA A 1 130 ? -3.701 6.785 13.093 1.00 97.06 130 ALA A O 1
ATOM 991 N N . ARG A 1 131 ? -2.516 7.164 14.951 1.00 97.12 131 ARG A N 1
ATOM 992 C CA . ARG A 1 131 ? -1.257 7.411 14.237 1.00 97.12 131 ARG A CA 1
ATOM 993 C C . ARG A 1 131 ? -0.350 6.197 14.343 1.00 97.12 131 ARG A C 1
ATOM 995 O O . ARG A 1 131 ? -0.291 5.551 15.389 1.00 97.12 131 ARG A O 1
ATOM 1002 N N . LEU A 1 132 ? 0.356 5.905 13.257 1.00 97.06 132 LEU A N 1
ATOM 1003 C CA . LEU A 1 132 ? 1.370 4.863 13.239 1.00 97.06 132 LEU A CA 1
ATOM 1004 C C . LEU A 1 132 ? 2.598 5.297 14.045 1.00 97.06 132 LEU A C 1
ATOM 1006 O O . LEU A 1 132 ? 3.124 6.396 13.867 1.00 97.06 132 LEU A O 1
ATOM 1010 N N . THR A 1 133 ? 3.076 4.415 14.917 1.00 96.75 133 THR A N 1
ATOM 1011 C CA . THR A 1 133 ? 4.322 4.586 15.674 1.00 96.75 133 THR A CA 1
ATOM 1012 C C . THR A 1 133 ? 5.551 4.519 14.759 1.00 96.75 133 THR A C 1
ATOM 1014 O O . THR A 1 133 ? 5.451 4.245 13.562 1.00 96.75 133 THR A O 1
ATOM 1017 N N . ALA A 1 134 ? 6.748 4.709 15.326 1.00 92.75 134 ALA A N 1
ATOM 1018 C CA . ALA A 1 134 ? 8.009 4.483 14.613 1.00 92.75 134 ALA A CA 1
ATOM 1019 C C . ALA A 1 134 ? 8.148 3.049 14.066 1.00 92.75 134 ALA A C 1
ATOM 1021 O O . ALA A 1 134 ? 8.708 2.851 12.993 1.00 92.75 134 ALA A O 1
ATOM 1022 N N . SER A 1 135 ? 7.568 2.066 14.759 1.00 93.12 135 SER A N 1
ATOM 1023 C CA . SER A 1 135 ? 7.501 0.662 14.339 1.00 93.12 135 SER A CA 1
ATOM 1024 C C . SER A 1 135 ? 6.283 0.336 13.463 1.00 93.12 135 SER A C 1
ATOM 1026 O O . SER A 1 135 ? 5.948 -0.835 13.287 1.00 93.12 135 SER A O 1
ATOM 1028 N N . SER A 1 136 ? 5.600 1.355 12.924 1.00 95.12 136 SER A N 1
ATOM 1029 C CA . SER A 1 136 ? 4.416 1.226 12.063 1.00 95.12 136 SER A CA 1
ATOM 1030 C C . SER A 1 136 ? 3.301 0.372 12.655 1.00 95.12 136 SER A C 1
ATOM 1032 O O . SER A 1 136 ? 2.643 -0.413 11.968 1.00 95.12 136 SER A O 1
ATOM 1034 N N . ARG A 1 137 ? 3.070 0.558 13.955 1.00 97.25 137 ARG A N 1
ATOM 1035 C CA . ARG A 1 137 ? 1.944 -0.021 14.686 1.00 97.25 137 ARG A CA 1
ATOM 1036 C C . ARG A 1 137 ? 0.944 1.069 15.013 1.00 97.25 137 ARG A C 1
ATOM 1038 O O . ARG A 1 137 ? 1.338 2.200 15.275 1.00 97.25 137 ARG A O 1
ATOM 1045 N N . TYR A 1 138 ? -0.335 0.738 15.030 1.00 98.12 138 TYR A N 1
ATOM 1046 C CA . TYR A 1 138 ? -1.370 1.651 15.496 1.00 98.12 138 TYR A CA 1
ATOM 1047 C C . TYR A 1 138 ? -2.208 0.980 16.579 1.00 98.12 138 TYR A C 1
ATOM 1049 O O . TYR A 1 138 ? -2.366 -0.244 16.608 1.00 98.12 138 TYR A O 1
ATOM 1057 N N . ARG A 1 139 ? -2.758 1.803 17.471 1.00 98.19 139 ARG A N 1
ATOM 1058 C CA . ARG A 1 139 ? -3.759 1.391 18.450 1.00 98.19 139 ARG A CA 1
ATOM 1059 C C . ARG A 1 139 ? -4.673 2.566 18.768 1.00 98.19 139 ARG A C 1
ATOM 1061 O O . ARG A 1 139 ? -4.191 3.677 18.956 1.00 98.19 139 ARG A O 1
ATOM 1068 N N . THR A 1 140 ? -5.972 2.314 18.857 1.00 98.31 140 THR A N 1
ATOM 1069 C CA . THR A 1 140 ? -6.960 3.300 19.305 1.00 98.31 140 THR A CA 1
ATOM 1070 C C . THR A 1 140 ? -8.133 2.616 19.999 1.00 98.31 140 THR A C 1
ATOM 1072 O O . THR A 1 140 ? -8.403 1.441 19.752 1.00 98.31 140 THR A O 1
ATOM 1075 N N . LEU A 1 141 ? -8.801 3.330 20.902 1.00 98.25 141 LEU A N 1
ATOM 1076 C CA . LEU A 1 141 ? -9.999 2.858 21.594 1.00 98.25 141 LEU A CA 1
ATOM 1077 C C . LEU A 1 141 ? -11.220 3.516 20.961 1.00 98.25 141 LEU A C 1
ATOM 1079 O O . LEU A 1 141 ? -11.291 4.742 20.902 1.00 98.25 141 LEU A O 1
ATOM 1083 N N . VAL A 1 142 ? -12.191 2.710 20.542 1.00 97.88 142 VAL A N 1
ATOM 1084 C CA . VAL A 1 142 ? -13.431 3.200 19.932 1.00 97.88 142 VAL A CA 1
ATOM 1085 C C . VAL A 1 142 ? -14.625 2.635 20.691 1.00 97.88 142 VAL A C 1
ATOM 1087 O O . VAL A 1 142 ? -14.668 1.438 20.970 1.00 97.88 142 VAL A O 1
ATOM 1090 N N . GLY A 1 143 ? -15.577 3.498 21.051 1.00 97.75 143 GLY A N 1
ATOM 1091 C CA . GLY A 1 143 ? -16.842 3.084 21.660 1.00 97.75 143 GLY A CA 1
ATOM 1092 C C . GLY A 1 143 ? -17.735 2.395 20.633 1.00 97.75 143 GLY A C 1
ATOM 1093 O O . GLY A 1 143 ? -17.987 2.944 19.558 1.00 97.75 143 GLY A O 1
ATOM 1094 N N . ILE A 1 144 ? -18.203 1.188 20.945 1.00 97.81 144 ILE A N 1
ATOM 1095 C CA . ILE A 1 144 ? -18.991 0.372 20.019 1.00 97.81 144 ILE A CA 1
ATOM 1096 C C . ILE A 1 144 ? -20.452 0.352 20.452 1.00 97.81 144 ILE A C 1
ATOM 1098 O O . ILE A 1 144 ? -20.821 -0.268 21.440 1.00 97.81 144 ILE A O 1
ATOM 1102 N N . PHE A 1 145 ? -21.295 1.034 19.680 1.00 96.75 145 PHE A N 1
ATOM 1103 C CA . PHE A 1 145 ? -22.725 1.179 19.978 1.00 96.75 145 PHE A CA 1
ATOM 1104 C C . PHE A 1 145 ? -23.629 0.272 19.148 1.00 96.75 145 PHE A C 1
ATOM 1106 O O . PHE A 1 145 ? -24.800 0.117 19.476 1.00 96.75 145 PHE A O 1
ATOM 1113 N N . ASN A 1 146 ? -23.111 -0.282 18.052 1.00 96.19 146 ASN A N 1
ATOM 1114 C CA . ASN A 1 146 ? -23.909 -1.004 17.074 1.00 96.19 146 ASN A CA 1
ATOM 1115 C C . ASN A 1 146 ? -23.175 -2.253 16.597 1.00 96.19 146 ASN A C 1
ATOM 1117 O O . ASN A 1 146 ? -21.970 -2.211 16.369 1.00 96.19 146 ASN A O 1
ATOM 1121 N N . THR A 1 147 ? -23.913 -3.325 16.334 1.00 97.62 147 THR A N 1
ATOM 1122 C CA . THR A 1 147 ? -23.398 -4.462 15.563 1.00 97.62 147 THR A CA 1
ATOM 1123 C C . THR A 1 147 ? -23.012 -4.006 14.151 1.00 97.62 147 THR A C 1
ATOM 1125 O O . THR A 1 147 ? -23.647 -3.120 13.559 1.00 97.62 147 THR A O 1
ATOM 1128 N N . GLY A 1 148 ? -21.947 -4.582 13.591 1.00 97.31 148 GLY A N 1
ATOM 1129 C CA . GLY A 1 148 ? -21.532 -4.257 12.227 1.00 97.31 148 GLY A CA 1
ATOM 1130 C C . GLY A 1 148 ? -20.159 -4.773 11.827 1.00 97.31 148 GLY A C 1
ATOM 1131 O O . GLY A 1 148 ? -19.491 -5.486 12.578 1.00 97.31 148 GLY A O 1
ATOM 1132 N N . LEU A 1 149 ? -19.757 -4.396 10.613 1.00 98.44 149 LEU A N 1
ATOM 1133 C CA . LEU A 1 149 ? -18.421 -4.630 10.078 1.00 98.44 149 LEU A CA 1
ATOM 1134 C C . LEU A 1 149 ? -17.546 -3.400 10.286 1.00 98.44 149 LEU A C 1
ATOM 1136 O O . LEU A 1 149 ? -17.971 -2.273 10.034 1.00 98.44 149 LEU A O 1
ATOM 1140 N N . TYR A 1 150 ? -16.311 -3.652 10.701 1.00 98.38 150 TYR A N 1
ATOM 1141 C CA . TYR A 1 150 ? -15.316 -2.643 11.019 1.00 98.38 150 TYR A CA 1
ATOM 1142 C C . TYR A 1 150 ? -14.022 -2.942 10.281 1.00 98.38 150 TYR A C 1
ATOM 1144 O O . TYR A 1 150 ? -13.616 -4.099 10.205 1.00 98.38 150 TYR A O 1
ATOM 1152 N N . ARG A 1 151 ? -13.344 -1.924 9.765 1.00 98.38 151 ARG A N 1
ATOM 1153 C CA . ARG A 1 151 ? -12.035 -2.085 9.122 1.00 98.38 151 ARG A CA 1
ATOM 1154 C C . ARG A 1 151 ? -11.112 -0.932 9.478 1.00 98.38 151 ARG A C 1
ATOM 1156 O O . ARG A 1 151 ? -11.567 0.119 9.920 1.00 98.38 151 ARG A O 1
ATOM 1163 N N . ALA A 1 152 ? -9.823 -1.133 9.262 1.00 98.31 152 ALA A N 1
ATOM 1164 C CA . ALA A 1 152 ? -8.851 -0.058 9.270 1.00 98.31 152 ALA A CA 1
ATOM 1165 C C . ALA A 1 152 ? -8.529 0.355 7.831 1.00 98.31 152 ALA A C 1
ATOM 1167 O O . ALA A 1 152 ? -8.500 -0.487 6.925 1.00 98.31 152 ALA A O 1
ATOM 1168 N N . HIS A 1 153 ? -8.268 1.641 7.631 1.00 97.88 153 HIS A N 1
ATOM 1169 C CA . HIS A 1 153 ? -7.893 2.212 6.345 1.00 97.88 153 HIS A CA 1
ATOM 1170 C C . HIS A 1 153 ? -6.747 3.215 6.516 1.00 97.88 153 HIS A C 1
ATOM 1172 O O . HIS A 1 153 ? -6.708 3.980 7.480 1.00 97.88 153 HIS A O 1
ATOM 1178 N N . ILE A 1 154 ? -5.809 3.207 5.573 1.00 96.31 154 ILE A N 1
ATOM 1179 C CA . ILE A 1 154 ? -4.739 4.195 5.440 1.00 96.31 154 ILE A CA 1
ATOM 1180 C C . ILE A 1 154 ? -4.776 4.761 4.021 1.00 96.31 154 ILE A C 1
ATOM 1182 O O . ILE A 1 154 ? -4.830 4.005 3.047 1.00 96.31 154 ILE A O 1
ATOM 1186 N N . GLY A 1 155 ? -4.745 6.091 3.917 1.00 91.88 155 GLY A N 1
ATOM 1187 C CA . GLY A 1 155 ? -4.762 6.792 2.634 1.00 91.88 155 GLY A CA 1
ATOM 1188 C C . GLY A 1 155 ? -3.524 6.503 1.779 1.00 91.88 155 GLY A C 1
ATOM 1189 O O . GLY A 1 155 ? -2.597 5.803 2.193 1.00 91.88 155 GLY A O 1
ATOM 1190 N N . HIS A 1 156 ? -3.482 7.062 0.574 1.00 85.38 156 HIS A N 1
ATOM 1191 C CA . HIS A 1 156 ? -2.285 7.007 -0.265 1.00 85.38 156 HIS A CA 1
ATOM 1192 C C . HIS A 1 156 ? -1.208 7.970 0.258 1.00 85.38 156 HIS A C 1
ATOM 1194 O O . HIS A 1 156 ? -1.504 8.898 1.015 1.00 85.38 156 HIS A O 1
ATOM 1200 N N . ASP A 1 157 ? 0.044 7.733 -0.117 1.00 82.62 157 ASP A N 1
ATOM 1201 C CA . ASP A 1 157 ? 1.081 8.765 -0.126 1.00 82.62 157 ASP A CA 1
ATOM 1202 C C . ASP A 1 157 ? 1.775 8.779 -1.496 1.00 82.62 157 ASP A C 1
ATOM 1204 O O . ASP A 1 157 ? 1.416 8.020 -2.398 1.00 82.62 157 ASP A O 1
ATOM 1208 N N . ALA A 1 158 ? 2.755 9.662 -1.670 1.00 79.44 158 ALA A N 1
ATOM 1209 C CA . ALA A 1 158 ? 3.454 9.799 -2.943 1.00 79.44 158 ALA A CA 1
ATOM 1210 C C . ALA A 1 158 ? 4.231 8.519 -3.349 1.00 79.44 158 ALA A C 1
ATOM 1212 O O . ALA A 1 158 ? 4.361 8.205 -4.533 1.00 79.44 158 ALA A O 1
ATOM 1213 N N . SER A 1 159 ? 4.675 7.734 -2.366 1.00 85.62 159 SER A N 1
ATOM 1214 C CA . SER A 1 159 ? 5.468 6.511 -2.520 1.00 85.62 159 SER A CA 1
ATOM 1215 C C . SER A 1 159 ? 4.657 5.207 -2.515 1.00 85.62 159 SER A C 1
ATOM 1217 O O . SER A 1 159 ? 5.161 4.197 -3.001 1.00 85.62 159 SER A O 1
ATOM 1219 N N . HIS A 1 160 ? 3.417 5.198 -2.013 1.00 90.62 160 HIS A N 1
ATOM 1220 C CA . HIS A 1 160 ? 2.591 4.000 -1.856 1.00 90.62 160 HIS A CA 1
ATOM 1221 C C . HIS A 1 160 ? 1.096 4.256 -2.088 1.00 90.62 160 HIS A C 1
ATOM 1223 O O . HIS A 1 160 ? 0.512 5.240 -1.633 1.00 90.62 160 HIS A O 1
ATOM 1229 N N . ALA A 1 161 ? 0.444 3.290 -2.729 1.00 89.62 161 ALA A N 1
ATOM 1230 C CA . ALA A 1 161 ? -1.009 3.221 -2.852 1.00 89.62 161 ALA A CA 1
ATOM 1231 C C . ALA A 1 161 ? -1.695 2.938 -1.493 1.00 89.62 161 ALA A C 1
ATOM 1233 O O . ALA A 1 161 ? -1.069 2.364 -0.592 1.00 89.62 161 ALA A O 1
ATOM 1234 N N . PRO A 1 162 ? -2.986 3.304 -1.335 1.00 92.38 162 PRO A N 1
ATOM 1235 C CA . PRO A 1 162 ? -3.692 3.170 -0.063 1.00 92.38 162 PRO A CA 1
ATOM 1236 C C . PRO A 1 162 ? -3.835 1.705 0.366 1.00 92.38 162 PRO A C 1
ATOM 1238 O O . PRO A 1 162 ? -3.767 0.780 -0.450 1.00 92.38 162 PRO A O 1
ATOM 1241 N N . GLY A 1 163 ? -4.057 1.502 1.664 1.00 93.69 163 GLY A N 1
ATOM 1242 C CA . GLY A 1 163 ? -4.186 0.189 2.290 1.00 93.69 163 GLY A CA 1
ATOM 1243 C C . GLY A 1 163 ? -5.491 0.050 3.064 1.00 93.69 163 GLY A C 1
ATOM 1244 O O . GLY A 1 163 ? -5.937 0.981 3.729 1.00 93.69 163 GLY A O 1
ATOM 1245 N N . THR A 1 164 ? -6.109 -1.127 3.002 1.00 96.88 164 THR A N 1
ATOM 1246 C CA . THR A 1 164 ? -7.323 -1.445 3.768 1.00 96.88 164 THR A CA 1
ATOM 1247 C C . THR A 1 164 ? -7.172 -2.820 4.404 1.00 96.88 164 THR A C 1
ATOM 1249 O O . THR A 1 164 ? -6.667 -3.743 3.763 1.00 96.88 164 THR A O 1
ATOM 1252 N N . SER A 1 165 ? -7.578 -2.961 5.665 1.00 96.94 165 SER A N 1
ATOM 1253 C CA . SER A 1 165 ? -7.543 -4.249 6.359 1.00 96.94 165 SER A CA 1
ATOM 1254 C C . SER A 1 165 ? -8.723 -5.138 5.966 1.00 96.94 165 SER A C 1
ATOM 1256 O O . SER A 1 165 ? -9.761 -4.666 5.500 1.00 96.94 165 SER A O 1
ATOM 1258 N N . VAL A 1 166 ? -8.616 -6.433 6.271 1.00 96.50 166 VAL A N 1
ATOM 1259 C CA . VAL A 1 166 ? -9.795 -7.310 6.318 1.00 96.50 166 VAL A CA 1
ATOM 1260 C C . VAL A 1 166 ? -10.775 -6.769 7.364 1.00 96.50 166 VAL A C 1
ATOM 1262 O O . VAL A 1 166 ? -10.358 -6.338 8.445 1.00 96.50 166 VAL A O 1
ATOM 1265 N N . ALA A 1 167 ? -12.067 -6.764 7.032 1.00 97.56 167 ALA A N 1
ATOM 1266 C CA . ALA A 1 167 ? -13.108 -6.313 7.942 1.00 97.56 167 ALA A CA 1
ATOM 1267 C C . ALA A 1 167 ? -13.359 -7.336 9.064 1.00 97.56 167 ALA A C 1
ATOM 1269 O O . ALA A 1 167 ? -13.307 -8.548 8.858 1.00 97.56 167 ALA A O 1
ATOM 1270 N N . ARG A 1 168 ? -13.666 -6.845 10.263 1.00 97.81 168 ARG A N 1
ATOM 1271 C CA . ARG A 1 168 ? -14.027 -7.630 11.444 1.00 97.81 168 ARG A CA 1
ATOM 1272 C C . ARG A 1 168 ? -15.467 -7.336 11.838 1.00 97.81 168 ARG A C 1
ATOM 1274 O O . ARG A 1 168 ? -15.862 -6.174 11.917 1.00 97.81 168 ARG A O 1
ATOM 1281 N N . ARG A 1 169 ? -16.247 -8.389 12.091 1.00 98.12 169 ARG A N 1
ATOM 1282 C CA . ARG A 1 169 ? -17.612 -8.264 12.610 1.00 98.12 169 ARG A CA 1
ATOM 1283 C C . ARG A 1 169 ? -17.581 -8.179 14.130 1.00 98.12 169 ARG A C 1
ATOM 1285 O O . ARG A 1 169 ? -17.011 -9.058 14.771 1.00 98.12 169 ARG A O 1
ATOM 1292 N N . LEU A 1 170 ? -18.212 -7.149 14.680 1.00 98.06 170 LEU A N 1
ATOM 1293 C CA . LEU A 1 170 ? -18.472 -7.015 16.112 1.00 98.06 170 LEU A CA 1
ATOM 1294 C C . LEU A 1 170 ? -19.979 -7.134 16.347 1.00 98.06 170 LEU A C 1
ATOM 1296 O O . LEU A 1 170 ? -20.768 -6.598 15.563 1.00 98.06 170 LEU A O 1
ATOM 1300 N N . VAL A 1 171 ? -20.361 -7.839 17.409 1.00 98.25 171 VAL A N 1
ATOM 1301 C CA . VAL A 1 171 ? -21.750 -8.095 17.808 1.00 98.25 171 VAL A CA 1
ATOM 1302 C C . VAL A 1 171 ? -21.989 -7.481 19.175 1.00 98.25 171 VAL A C 1
ATOM 1304 O O . VAL A 1 171 ? -21.395 -7.913 20.154 1.00 98.25 171 VAL A O 1
ATOM 1307 N N . VAL A 1 172 ? -22.837 -6.465 19.233 1.00 97.06 172 VAL A N 1
ATOM 1308 C CA . VAL A 1 172 ? -23.195 -5.822 20.497 1.00 97.06 172 VAL A CA 1
ATOM 1309 C C . VAL A 1 172 ? -24.259 -6.651 21.209 1.00 97.06 172 VAL A C 1
ATOM 1311 O O . VAL A 1 172 ? -25.196 -7.107 20.550 1.00 97.06 172 VAL A O 1
ATOM 1314 N N . HIS A 1 173 ? -24.083 -6.842 22.517 1.00 94.62 173 HIS A N 1
ATOM 1315 C CA . HIS A 1 173 ? -25.056 -7.454 23.424 1.00 94.62 173 HIS A CA 1
ATOM 1316 C C . HIS A 1 173 ? -25.573 -6.435 24.442 1.00 94.62 173 HIS A C 1
ATOM 1318 O O . HIS A 1 173 ? -24.896 -5.390 24.637 1.00 94.62 173 HIS A O 1
#